Protein AF-A0A9J6CXD0-F1 (afdb_monomer_lite)

Organism: Rhipicephalus microplus (NCBI:txid6941)

Secondary structure (DSSP, 8-state):
-GGGTTTSSS---S-GGGGS-HHHHHHHHHHHHHHHHHHHHHHHHHHHHHHTT-HHHHHHHHHHHHHHHHHHHHGGGT--HHHHHHHHHHHHHHHHHHHHHTT--HHHHHHHHHGGG-------------

Sequence (130 aa):
MVTVLHRRLWLFPCSPLCSIPESFILASALTTGILTVLHTLWSVVAFQALCLQSTLLIAFPLVAHMFASGATLMYSRGHFGVPLAAIVGLLFLTAAVAFVVTGGQAGRAWSRLGLAQGSSSPEGSEHETA

Foldseek 3Di:
DVVVVVVVVVPPPPPPVVPDPPVVVVLVVLLVVLVVLLVVLLVLQCVLCVVVVPPVSNVVSVVLVVVLVVLVVVCVVVPSPRSSVVSVVSSVVSVVVSCVSVVNDVVVVVVVVVVVVPPPPPDDPPDDDD

InterPro domains:
  IPR009294 Gamma-secretase subunit Aph-1 [PF06105] (21-104)

Radius of gyration: 26.28 Å; chains: 1; bounding box: 72×79×39 Å

Structure (mmCIF, N/CA/C/O backbone):
data_AF-A0A9J6CXD0-F1
#
_entry.id   AF-A0A9J6CXD0-F1
#
loop_
_atom_site.group_PDB
_atom_site.id
_atom_site.type_symbol
_atom_site.label_atom_id
_atom_site.label_alt_id
_atom_site.label_comp_id
_atom_site.label_asym_id
_atom_site.label_entity_id
_atom_site.label_seq_id
_atom_site.pdbx_PDB_ins_code
_atom_site.Cartn_x
_atom_site.Cartn_y
_atom_site.Cartn_z
_atom_site.occupancy
_atom_site.B_iso_or_equiv
_atom_site.auth_seq_id
_atom_site.auth_comp_id
_atom_site.auth_asym_id
_atom_site.auth_atom_id
_atom_site.pdbx_PDB_model_num
ATOM 1 N N . MET A 1 1 ? 52.327 -5.576 3.366 1.00 52.28 1 MET A N 1
ATOM 2 C CA . MET A 1 1 ? 51.236 -6.416 2.811 1.00 52.28 1 MET A CA 1
ATOM 3 C C . MET A 1 1 ? 49.854 -5.746 2.788 1.00 52.28 1 MET A C 1
ATOM 5 O O . MET A 1 1 ? 48.998 -6.235 2.069 1.00 52.28 1 MET A O 1
ATOM 9 N N . VAL A 1 2 ? 49.620 -4.618 3.475 1.00 54.75 2 VAL A N 1
ATOM 10 C CA . VAL A 1 2 ? 48.305 -3.930 3.503 1.00 54.75 2 VAL A CA 1
ATOM 11 C C . VAL A 1 2 ? 48.036 -3.059 2.257 1.00 54.75 2 VAL A C 1
ATOM 13 O O . VAL A 1 2 ? 46.893 -2.804 1.895 1.00 54.75 2 VAL A O 1
ATOM 16 N N . THR A 1 3 ? 49.072 -2.668 1.515 1.00 53.72 3 THR A N 1
ATOM 17 C CA . THR A 1 3 ? 48.965 -1.777 0.343 1.00 53.72 3 THR A CA 1
ATOM 18 C C . THR A 1 3 ? 48.471 -2.446 -0.945 1.00 53.72 3 THR A C 1
ATOM 20 O O . THR A 1 3 ? 48.074 -1.751 -1.876 1.00 53.72 3 THR A O 1
ATOM 23 N N . VAL A 1 4 ? 48.430 -3.780 -1.011 1.00 55.56 4 VAL A N 1
ATOM 24 C CA . VAL A 1 4 ? 47.965 -4.511 -2.209 1.00 55.56 4 VAL A CA 1
ATOM 25 C C . VAL A 1 4 ? 46.441 -4.701 -2.210 1.00 55.56 4 VAL A C 1
ATOM 27 O O . VAL A 1 4 ? 45.839 -4.846 -3.274 1.00 55.56 4 VAL A O 1
ATOM 30 N N . LEU A 1 5 ? 45.788 -4.615 -1.046 1.00 55.25 5 LEU A N 1
ATOM 31 C CA . LEU A 1 5 ? 44.342 -4.830 -0.931 1.00 55.25 5 LEU A CA 1
ATOM 32 C C . LEU A 1 5 ? 43.514 -3.605 -1.366 1.00 55.25 5 LEU A C 1
ATOM 34 O O . LEU A 1 5 ? 42.423 -3.761 -1.903 1.00 55.25 5 LEU A O 1
ATOM 38 N N . HIS A 1 6 ? 44.055 -2.388 -1.240 1.00 53.09 6 HIS A N 1
ATOM 39 C CA . HIS A 1 6 ? 43.340 -1.155 -1.605 1.00 53.09 6 HIS A CA 1
ATOM 40 C C . HIS A 1 6 ? 43.233 -0.932 -3.127 1.00 53.09 6 HIS A C 1
ATOM 42 O O . HIS A 1 6 ? 42.341 -0.232 -3.599 1.00 53.09 6 HIS A O 1
ATOM 48 N N . ARG A 1 7 ? 44.106 -1.559 -3.932 1.00 51.06 7 ARG A N 1
ATOM 49 C CA . ARG A 1 7 ? 44.070 -1.444 -5.404 1.00 51.06 7 ARG A CA 1
ATOM 50 C C . ARG A 1 7 ? 43.072 -2.381 -6.085 1.00 51.06 7 ARG A C 1
ATOM 52 O O . ARG A 1 7 ? 42.807 -2.199 -7.268 1.00 51.06 7 ARG A O 1
ATOM 59 N N . ARG A 1 8 ? 42.504 -3.357 -5.366 1.00 54.56 8 ARG A N 1
ATOM 60 C CA . ARG A 1 8 ? 41.498 -4.284 -5.918 1.00 54.56 8 ARG A CA 1
ATOM 61 C C . ARG A 1 8 ? 40.047 -3.850 -5.697 1.00 54.56 8 ARG A C 1
ATOM 63 O O . ARG A 1 8 ? 39.175 -4.430 -6.325 1.00 54.56 8 ARG A O 1
ATOM 70 N N . LEU A 1 9 ? 39.783 -2.818 -4.889 1.00 55.88 9 LEU A N 1
ATOM 71 C CA . LEU A 1 9 ? 38.423 -2.277 -4.725 1.00 55.88 9 LEU A CA 1
ATOM 72 C C . LEU A 1 9 ? 37.995 -1.293 -5.828 1.00 55.88 9 LEU A C 1
ATOM 74 O O . LEU A 1 9 ? 36.807 -1.036 -5.969 1.00 55.88 9 LEU A O 1
ATOM 78 N N . TRP A 1 10 ? 38.928 -0.782 -6.637 1.00 55.81 10 TRP A N 1
ATOM 79 C CA . TRP A 1 10 ? 38.641 0.201 -7.698 1.00 55.81 10 TRP A CA 1
ATOM 80 C C . TRP A 1 10 ? 38.545 -0.400 -9.109 1.00 55.81 10 TRP A C 1
ATOM 82 O O . TRP A 1 10 ? 38.332 0.323 -10.075 1.00 55.81 10 TRP A O 1
ATOM 92 N N . LEU A 1 11 ? 38.683 -1.722 -9.236 1.00 54.44 11 LEU A N 1
ATOM 93 C CA . LEU A 1 11 ? 38.545 -2.456 -10.497 1.00 54.44 11 LEU A CA 1
ATOM 94 C C . LEU A 1 11 ? 37.322 -3.377 -10.446 1.00 54.44 11 LEU A C 1
ATOM 96 O O . LEU A 1 11 ? 37.416 -4.551 -10.790 1.00 54.44 11 LEU A O 1
ATOM 100 N N . PHE A 1 12 ? 36.173 -2.860 -10.004 1.00 55.69 12 PHE A N 1
ATOM 101 C CA . PHE A 1 12 ? 34.906 -3.433 -10.447 1.00 55.69 12 PHE A CA 1
ATOM 102 C C . PHE A 1 12 ? 34.655 -2.877 -11.854 1.00 55.69 12 PHE A C 1
ATOM 104 O O . PHE A 1 12 ? 34.300 -1.702 -11.975 1.00 55.69 12 PHE A O 1
ATOM 111 N N . PRO A 1 13 ? 34.923 -3.649 -12.928 1.00 54.28 13 PRO A N 1
ATOM 112 C CA . PRO A 1 13 ? 34.559 -3.224 -14.271 1.00 54.28 13 PRO A CA 1
ATOM 113 C C . PRO A 1 13 ? 33.057 -2.951 -14.265 1.00 54.28 13 PRO A C 1
ATOM 115 O O . PRO A 1 13 ? 32.318 -3.766 -13.718 1.00 54.28 13 PRO A O 1
ATOM 118 N N . CYS A 1 14 ? 32.658 -1.787 -14.792 1.00 50.09 14 CYS A N 1
ATOM 119 C CA . CYS A 1 14 ? 31.282 -1.344 -15.035 1.00 50.09 14 CYS A CA 1
ATOM 120 C C . CYS A 1 14 ? 30.223 -2.345 -14.559 1.00 50.09 14 CYS A C 1
ATOM 122 O O . CYS A 1 14 ? 29.919 -3.319 -15.249 1.00 50.09 14 CYS A O 1
ATOM 124 N N . SER A 1 15 ? 29.714 -2.106 -13.351 1.00 56.06 15 SER A N 1
ATOM 125 C CA . SER A 1 15 ? 28.697 -2.915 -12.695 1.00 56.06 15 SER A CA 1
ATOM 126 C C . SER A 1 15 ? 27.585 -3.327 -13.675 1.00 56.06 15 SER A C 1
ATOM 128 O O . SER A 1 15 ? 27.166 -2.499 -14.490 1.00 56.06 15 SER A O 1
ATOM 130 N N . PRO A 1 16 ? 27.014 -4.542 -13.554 1.00 56.38 16 PRO A N 1
ATOM 131 C CA . PRO A 1 16 ? 25.869 -5.000 -14.359 1.00 56.38 16 PRO A CA 1
ATOM 132 C C . PRO A 1 16 ? 24.640 -4.065 -14.299 1.00 56.38 16 PRO A C 1
ATOM 134 O O . PRO A 1 16 ? 23.705 -4.220 -15.079 1.00 56.38 16 PRO A O 1
ATOM 137 N N . LEU A 1 17 ? 24.668 -3.053 -13.424 1.00 57.19 17 LEU A N 1
ATOM 138 C CA . LEU A 1 17 ? 23.761 -1.907 -13.397 1.00 57.19 17 LEU A CA 1
ATOM 139 C C . LEU A 1 17 ? 23.652 -1.145 -14.729 1.00 57.19 17 LEU A C 1
ATOM 141 O O . LEU A 1 17 ? 22.590 -0.598 -14.999 1.00 57.19 17 LEU A O 1
ATOM 145 N N . CYS A 1 18 ? 24.696 -1.112 -15.567 1.00 62.62 18 CYS A N 1
ATOM 146 C CA . CYS A 1 18 ? 24.685 -0.319 -16.807 1.00 62.62 18 CYS A CA 1
ATOM 147 C C . CYS A 1 18 ? 23.747 -0.886 -17.898 1.00 62.62 18 CYS A C 1
ATOM 149 O O . CYS A 1 18 ? 23.456 -0.209 -18.877 1.00 62.62 18 CYS A O 1
ATOM 151 N N . SER A 1 19 ? 23.260 -2.123 -17.731 1.00 74.75 19 SER A N 1
ATOM 152 C CA . SER A 1 19 ? 22.328 -2.775 -18.664 1.00 74.75 19 SER A CA 1
ATOM 153 C C . SER A 1 19 ? 20.894 -2.874 -18.123 1.00 74.75 19 SER A C 1
ATOM 155 O O . SER A 1 19 ? 20.046 -3.500 -18.764 1.00 74.75 19 SER A O 1
ATOM 157 N N . ILE A 1 20 ? 20.605 -2.316 -16.943 1.00 79.94 20 ILE A N 1
ATOM 158 C CA . ILE A 1 20 ? 19.255 -2.366 -16.375 1.00 79.94 20 ILE A CA 1
ATOM 159 C C . ILE A 1 20 ? 18.406 -1.293 -17.066 1.00 79.94 20 ILE A C 1
ATOM 161 O O . ILE A 1 20 ? 18.798 -0.126 -17.066 1.00 79.94 20 ILE A O 1
ATOM 165 N N . PRO A 1 21 ? 17.242 -1.642 -17.640 1.00 85.38 21 PRO A N 1
ATOM 166 C CA . PRO A 1 21 ? 16.373 -0.649 -18.254 1.00 85.38 21 PRO A CA 1
ATOM 167 C C . PRO A 1 21 ? 15.883 0.353 -17.200 1.00 85.38 21 PRO A C 1
ATOM 169 O O . PRO A 1 21 ? 15.471 -0.036 -16.107 1.00 85.38 21 PRO A O 1
ATOM 172 N N . GLU A 1 22 ? 15.877 1.645 -17.531 1.00 87.31 22 GLU A N 1
ATOM 173 C CA . GLU A 1 22 ? 15.449 2.725 -16.623 1.00 87.31 22 GLU A CA 1
ATOM 174 C C . GLU A 1 22 ? 14.036 2.492 -16.058 1.00 87.31 22 GLU A C 1
ATOM 176 O O . GLU A 1 22 ? 13.758 2.780 -14.891 1.00 87.31 22 GLU A O 1
ATOM 181 N N . SER A 1 23 ? 13.158 1.873 -16.857 1.00 84.19 23 SER A N 1
ATOM 182 C CA . SER A 1 23 ? 11.804 1.487 -16.452 1.00 84.19 23 SER A CA 1
ATOM 183 C C . SER A 1 23 ? 11.783 0.514 -15.270 1.00 84.19 23 SER A C 1
ATOM 185 O O . SER A 1 23 ? 10.897 0.609 -14.422 1.00 84.19 23 SER A O 1
ATOM 187 N N . PHE A 1 24 ? 12.765 -0.386 -15.163 1.00 85.44 24 PHE A N 1
ATOM 188 C CA . PHE A 1 24 ? 12.872 -1.328 -14.051 1.00 85.44 24 PHE A CA 1
ATOM 189 C C . PHE A 1 24 ? 13.241 -0.617 -12.748 1.00 85.44 24 PHE A C 1
ATOM 191 O O . PHE A 1 24 ? 12.684 -0.941 -11.698 1.00 85.44 24 PHE A O 1
ATOM 198 N N . ILE A 1 25 ? 14.147 0.364 -12.807 1.00 89.62 25 ILE A N 1
ATOM 199 C CA . ILE A 1 25 ? 14.551 1.158 -11.639 1.00 89.62 25 ILE A CA 1
ATOM 200 C C . ILE A 1 25 ? 13.354 1.962 -11.131 1.00 89.62 25 ILE A C 1
ATOM 202 O O . ILE A 1 25 ? 13.023 1.894 -9.946 1.00 89.62 25 ILE A O 1
ATOM 206 N N . LEU A 1 26 ? 12.658 2.656 -12.037 1.00 90.62 26 LEU A N 1
ATOM 207 C CA . LEU A 1 26 ? 11.477 3.446 -11.698 1.00 90.62 26 LEU A CA 1
ATOM 208 C C . LEU A 1 26 ? 10.355 2.573 -11.118 1.00 90.62 26 LEU A C 1
ATOM 210 O O . LEU A 1 26 ? 9.793 2.906 -10.077 1.00 90.62 26 LEU A O 1
ATOM 214 N N . ALA A 1 27 ? 10.055 1.432 -11.745 1.00 89.94 27 ALA A N 1
ATOM 215 C CA . ALA A 1 27 ? 9.032 0.507 -11.263 1.00 89.94 27 ALA A CA 1
ATOM 216 C C . ALA A 1 27 ? 9.386 -0.091 -9.893 1.00 89.94 27 ALA A C 1
ATOM 218 O O . ALA A 1 27 ? 8.512 -0.212 -9.035 1.00 89.94 27 ALA A O 1
ATOM 219 N N . SER A 1 28 ? 10.659 -0.417 -9.653 1.00 90.69 28 SER A N 1
ATOM 220 C CA . SER A 1 28 ? 11.126 -0.943 -8.363 1.00 90.69 28 SER A CA 1
ATOM 221 C C . SER A 1 28 ? 11.023 0.108 -7.256 1.00 90.69 28 SER A C 1
ATOM 223 O O . SER A 1 28 ? 10.540 -0.191 -6.161 1.00 90.69 28 SER A O 1
ATOM 225 N N . ALA A 1 29 ? 11.411 1.353 -7.549 1.00 94.50 29 ALA A N 1
ATOM 226 C CA . ALA A 1 29 ? 11.275 2.475 -6.626 1.00 94.50 29 ALA A CA 1
ATOM 227 C C . ALA A 1 29 ? 9.800 2.752 -6.288 1.00 94.50 29 ALA A C 1
ATOM 229 O O . ALA A 1 29 ? 9.442 2.829 -5.112 1.00 94.50 29 ALA A O 1
ATOM 230 N N . LEU A 1 30 ? 8.929 2.816 -7.303 1.00 94.56 30 LEU A N 1
ATOM 231 C CA . LEU A 1 30 ? 7.486 3.001 -7.126 1.00 94.56 30 LEU A CA 1
ATOM 232 C C . LEU A 1 30 ? 6.861 1.869 -6.311 1.00 94.56 30 LEU A C 1
ATOM 234 O O . LEU A 1 30 ? 6.132 2.129 -5.358 1.00 94.56 30 LEU A O 1
ATOM 238 N N . THR A 1 31 ? 7.177 0.617 -6.643 1.00 94.31 31 THR A N 1
ATOM 239 C CA . THR A 1 31 ? 6.661 -0.554 -5.922 1.00 94.31 31 THR A CA 1
ATOM 240 C C . THR A 1 31 ? 7.070 -0.507 -4.451 1.00 94.31 31 THR A C 1
ATOM 242 O O . THR A 1 31 ? 6.232 -0.701 -3.575 1.00 94.31 31 THR A O 1
ATOM 245 N N . THR A 1 32 ? 8.332 -0.175 -4.161 1.00 95.69 32 THR A N 1
ATOM 246 C CA . THR A 1 32 ? 8.837 -0.051 -2.783 1.00 95.69 32 THR A CA 1
ATOM 247 C C . THR A 1 32 ? 8.128 1.069 -2.018 1.00 95.69 32 THR A C 1
ATOM 249 O O . THR A 1 32 ? 7.721 0.880 -0.869 1.00 95.69 32 THR A O 1
ATOM 252 N N . GLY A 1 33 ? 7.924 2.222 -2.662 1.00 97.25 33 GLY A N 1
ATOM 253 C CA . GLY A 1 33 ? 7.180 3.340 -2.086 1.00 97.25 33 GLY A CA 1
ATOM 254 C C . GLY A 1 33 ? 5.735 2.963 -1.756 1.00 97.25 33 GLY A C 1
ATOM 255 O O . GLY A 1 33 ? 5.279 3.196 -0.637 1.00 97.25 33 GLY A O 1
ATOM 256 N N . ILE A 1 34 ? 5.038 2.301 -2.685 1.00 97.25 34 ILE A N 1
ATOM 257 C CA . ILE A 1 34 ? 3.658 1.850 -2.472 1.00 97.25 34 ILE A CA 1
ATOM 258 C C . ILE A 1 34 ? 3.586 0.842 -1.324 1.00 97.25 34 ILE A C 1
ATO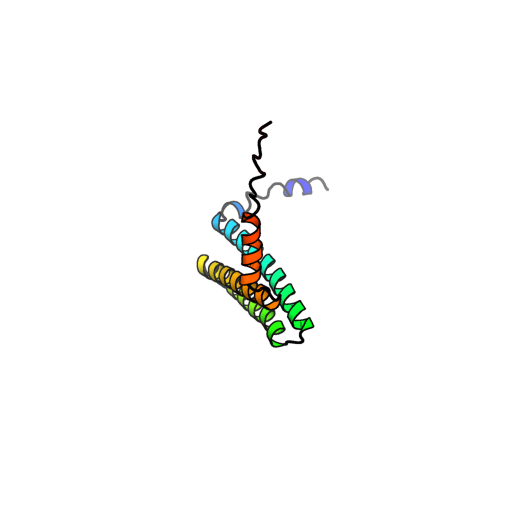M 260 O O . ILE A 1 34 ? 2.750 1.009 -0.442 1.00 97.25 34 ILE A O 1
ATOM 264 N N . LEU A 1 35 ? 4.465 -0.164 -1.287 1.00 96.25 35 LEU A N 1
ATOM 265 C CA . LEU A 1 35 ? 4.484 -1.161 -0.210 1.00 96.25 35 LEU A CA 1
ATOM 266 C C . LEU A 1 35 ? 4.749 -0.529 1.162 1.00 96.25 35 LEU A C 1
ATOM 268 O O . LEU A 1 35 ? 4.136 -0.935 2.146 1.00 96.25 35 LEU A O 1
ATOM 272 N N . THR A 1 36 ? 5.602 0.496 1.226 1.00 97.88 36 THR A N 1
ATOM 273 C CA . THR A 1 36 ? 5.856 1.243 2.467 1.00 97.88 36 THR A CA 1
ATOM 274 C C . THR A 1 36 ? 4.583 1.930 2.967 1.00 97.88 36 THR A C 1
ATOM 276 O O . THR A 1 36 ? 4.228 1.786 4.136 1.00 97.88 36 THR A O 1
ATOM 279 N N . VAL A 1 37 ? 3.849 2.621 2.086 1.00 97.62 37 VAL A N 1
ATOM 280 C CA . VAL A 1 37 ? 2.558 3.247 2.434 1.00 97.62 37 VAL A CA 1
ATOM 281 C C . VAL A 1 37 ? 1.506 2.192 2.790 1.00 97.62 37 VAL A C 1
ATOM 283 O O . VAL A 1 37 ? 0.702 2.375 3.699 1.00 97.62 37 VAL A O 1
ATOM 286 N N . LEU A 1 38 ? 1.515 1.050 2.109 1.00 97.19 38 LEU A N 1
ATOM 287 C CA . LEU A 1 38 ? 0.592 -0.041 2.393 1.00 97.19 38 LEU A CA 1
ATOM 288 C C . LEU A 1 38 ? 0.808 -0.605 3.805 1.00 97.19 38 LEU A C 1
ATOM 290 O O . LEU A 1 38 ? -0.155 -0.795 4.544 1.00 97.19 38 LEU A O 1
ATOM 294 N N . HIS A 1 39 ? 2.067 -0.775 4.217 1.00 96.88 39 HIS A N 1
ATOM 295 C CA . HIS A 1 39 ? 2.433 -1.207 5.567 1.00 96.88 39 HIS A CA 1
ATOM 296 C C . HIS A 1 39 ? 1.999 -0.230 6.661 1.00 96.88 39 HIS A C 1
ATOM 298 O O . HIS A 1 39 ? 1.563 -0.664 7.736 1.00 96.88 39 HIS A O 1
ATOM 304 N N . THR A 1 40 ? 2.093 1.080 6.413 1.00 97.94 40 THR A N 1
ATOM 305 C CA . THR A 1 40 ? 1.620 2.071 7.387 1.00 97.94 40 THR A CA 1
ATOM 306 C C . THR A 1 40 ? 0.100 2.005 7.526 1.00 97.94 40 THR A C 1
ATOM 308 O O . THR A 1 40 ? -0.403 1.962 8.649 1.00 97.94 40 THR A O 1
ATOM 311 N N . LEU A 1 41 ? -0.640 1.878 6.419 1.00 97.38 41 LEU A N 1
ATOM 312 C CA . LEU A 1 41 ? -2.097 1.711 6.446 1.00 97.38 41 LEU A CA 1
ATOM 313 C C . LEU A 1 41 ? -2.528 0.398 7.115 1.00 97.38 41 LEU A C 1
ATOM 315 O O . LEU A 1 41 ? -3.462 0.395 7.916 1.00 97.38 41 LEU A O 1
ATOM 319 N N . TRP A 1 42 ? -1.835 -0.709 6.846 1.00 97.44 42 TRP A N 1
ATOM 320 C CA . TRP A 1 42 ? -2.086 -1.989 7.510 1.00 97.44 42 TRP A CA 1
ATOM 321 C C . TRP A 1 42 ? -1.904 -1.908 9.019 1.00 97.44 42 TRP A C 1
ATOM 323 O O . TRP A 1 42 ? -2.728 -2.451 9.748 1.00 97.44 42 TRP A O 1
ATOM 333 N N . SER A 1 43 ? -0.881 -1.191 9.490 1.00 96.62 43 SER A N 1
ATOM 334 C CA . SER A 1 43 ? -0.680 -0.952 10.922 1.00 96.62 43 SER A CA 1
ATOM 335 C C . SER A 1 43 ? -1.863 -0.194 11.529 1.00 96.62 43 SER A C 1
ATOM 337 O O . SER A 1 43 ? -2.376 -0.602 12.567 1.00 96.62 43 SER A O 1
ATOM 339 N N . VAL A 1 44 ? -2.359 0.855 10.862 1.00 96.38 44 VAL A N 1
ATOM 340 C CA . VAL A 1 44 ? -3.537 1.619 11.319 1.00 96.38 44 VAL A CA 1
ATOM 341 C C . VAL A 1 44 ? -4.779 0.729 11.411 1.00 96.38 44 VAL A C 1
ATOM 343 O O . VAL A 1 44 ? -5.468 0.736 12.431 1.00 96.38 44 VAL A O 1
ATOM 346 N N . VAL A 1 45 ? -5.048 -0.071 10.375 1.00 95.81 45 VAL A N 1
ATOM 347 C CA . VAL A 1 45 ? -6.192 -0.997 10.358 1.00 95.81 45 VAL A CA 1
ATOM 348 C C . VAL A 1 45 ? -6.049 -2.060 11.447 1.00 95.81 45 VAL A C 1
ATOM 350 O O . VAL A 1 45 ? -7.010 -2.319 12.166 1.00 95.81 45 VAL A O 1
ATOM 353 N N . ALA A 1 46 ? -4.857 -2.637 11.616 1.00 95.00 46 ALA A N 1
ATOM 354 C CA . ALA A 1 46 ? -4.587 -3.655 12.625 1.00 95.00 46 ALA A CA 1
ATOM 355 C C . ALA A 1 46 ? -4.735 -3.111 14.054 1.00 95.00 46 ALA A C 1
ATOM 357 O O . ALA A 1 46 ? -5.372 -3.757 14.884 1.00 95.00 46 ALA A O 1
ATOM 358 N N . PHE A 1 47 ? -4.215 -1.914 14.346 1.00 96.19 47 PHE A N 1
ATOM 359 C CA . PHE A 1 47 ? -4.385 -1.288 15.660 1.00 96.19 47 PHE A CA 1
ATOM 360 C C . PHE A 1 47 ? -5.855 -1.018 15.971 1.00 96.19 47 PHE A C 1
ATOM 362 O O . PHE A 1 47 ? -6.319 -1.362 17.057 1.00 96.19 47 PHE A O 1
ATOM 369 N N . GLN A 1 48 ? -6.619 -0.485 15.014 1.00 95.69 48 GLN A N 1
ATOM 370 C CA . GLN A 1 48 ? -8.051 -0.277 15.218 1.00 95.69 48 GLN A CA 1
ATOM 371 C C . GLN A 1 48 ? -8.802 -1.606 15.398 1.00 95.69 48 GLN A C 1
ATOM 373 O O . GLN A 1 48 ? -9.709 -1.699 16.225 1.00 95.69 48 GLN A O 1
ATOM 378 N N . ALA A 1 49 ? -8.407 -2.651 14.667 1.00 93.56 49 ALA A N 1
ATOM 379 C CA . ALA A 1 49 ? -8.970 -3.990 14.803 1.00 93.56 49 ALA A CA 1
ATOM 380 C C . ALA A 1 49 ? -8.736 -4.582 16.200 1.00 93.56 49 ALA A C 1
ATOM 382 O O . ALA A 1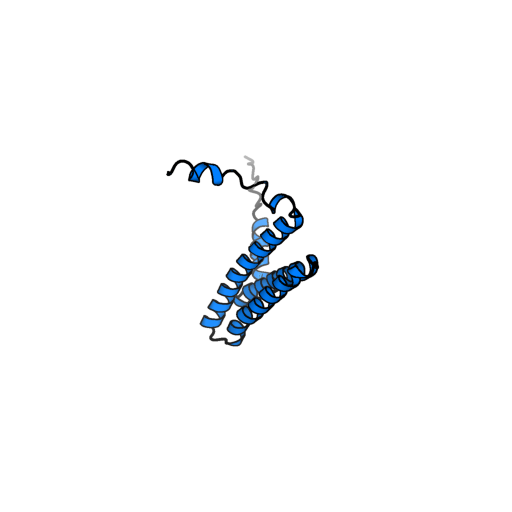 49 ? -9.652 -5.173 16.772 1.00 93.56 49 ALA A O 1
ATOM 383 N N . LEU A 1 50 ? -7.533 -4.387 16.756 1.00 94.94 50 LEU A N 1
ATOM 384 C CA . LEU A 1 50 ? -7.179 -4.799 18.114 1.00 94.94 50 LEU A CA 1
ATOM 385 C C . LEU A 1 50 ? -8.008 -4.049 19.161 1.00 94.94 50 LEU A C 1
ATOM 387 O O . LEU A 1 50 ? -8.540 -4.682 20.070 1.00 94.94 50 LEU A O 1
ATOM 391 N N . CYS A 1 51 ? -8.185 -2.733 19.002 1.00 95.31 51 CYS A N 1
ATOM 392 C CA . CYS A 1 51 ? -9.023 -1.928 19.894 1.00 95.31 51 CYS A CA 1
ATOM 393 C C . CYS A 1 51 ? -10.489 -2.389 19.903 1.00 95.31 51 CYS A C 1
ATOM 395 O O . CYS A 1 51 ? -11.129 -2.386 20.949 1.00 95.31 51 CYS A O 1
ATOM 397 N N . LEU A 1 52 ? -11.018 -2.796 18.745 1.00 94.69 52 LEU A N 1
ATOM 398 C CA . LEU A 1 52 ? -12.395 -3.278 18.596 1.00 94.69 52 LEU A CA 1
ATOM 399 C C . LEU A 1 52 ? -12.550 -4.791 18.842 1.00 94.69 52 LEU A C 1
ATOM 401 O O . LEU A 1 52 ? -13.658 -5.306 18.711 1.00 94.69 52 LEU A O 1
ATOM 405 N N . GLN A 1 53 ? -11.459 -5.510 19.140 1.00 95.56 53 GLN A N 1
ATOM 406 C CA . GLN A 1 53 ? -11.402 -6.979 19.218 1.00 95.56 53 GLN A CA 1
ATOM 407 C C . GLN A 1 53 ? -12.021 -7.712 18.007 1.00 95.56 53 GLN A C 1
ATOM 409 O O . GLN A 1 53 ? -12.515 -8.834 18.123 1.00 95.56 53 GLN A O 1
ATOM 414 N N . SER A 1 54 ? -11.978 -7.110 16.815 1.00 93.56 54 SER A N 1
ATOM 415 C CA . SER A 1 54 ? 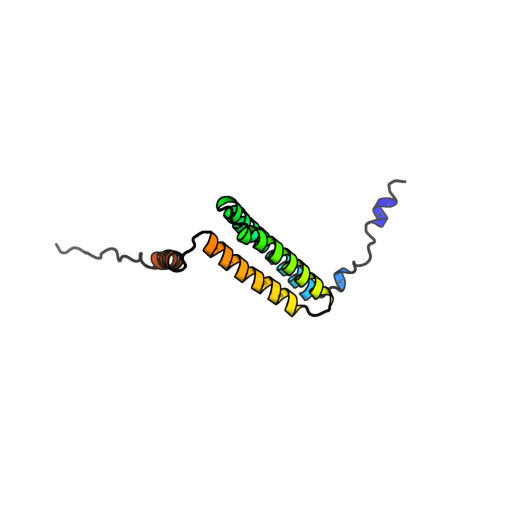-12.532 -7.720 15.602 1.00 93.56 54 SER A CA 1
ATOM 416 C C . SER A 1 54 ? -11.483 -8.569 14.890 1.00 93.56 54 SER A C 1
ATOM 418 O O . SER A 1 54 ? -10.603 -8.058 14.195 1.00 93.56 54 SER A O 1
ATOM 420 N N . THR A 1 55 ? -11.595 -9.890 15.024 1.00 93.00 55 THR A N 1
ATOM 421 C CA . THR A 1 55 ? -10.678 -10.859 14.400 1.00 93.00 55 THR A CA 1
ATOM 422 C C . THR A 1 55 ? -10.681 -10.789 12.872 1.00 93.00 55 THR A C 1
ATOM 424 O O . THR A 1 55 ? -9.631 -10.963 12.253 1.00 93.00 55 THR A O 1
ATOM 427 N N . LEU A 1 56 ? -11.820 -10.462 12.250 1.00 90.06 56 LEU A N 1
ATOM 428 C CA . LEU A 1 56 ? -11.920 -10.299 10.794 1.00 90.06 56 LEU A CA 1
ATOM 429 C C . LEU A 1 56 ? -11.057 -9.141 10.279 1.00 90.06 56 LEU A C 1
ATOM 431 O O . LEU A 1 56 ? -10.394 -9.283 9.252 1.00 90.06 56 LEU A O 1
ATOM 435 N N . LEU A 1 57 ? -11.011 -8.016 11.003 1.00 90.50 57 LEU A N 1
ATOM 436 C CA . LEU A 1 57 ? -10.167 -6.885 10.613 1.00 90.50 57 LEU A CA 1
ATOM 437 C C . LEU A 1 57 ? -8.674 -7.161 10.857 1.00 90.50 57 LEU A C 1
ATOM 439 O O . LEU A 1 57 ? -7.846 -6.582 10.164 1.00 90.50 57 LEU A O 1
ATOM 443 N N . ILE A 1 58 ? -8.320 -8.056 11.786 1.00 92.50 58 ILE A N 1
ATOM 444 C CA . ILE A 1 58 ? -6.927 -8.494 11.998 1.00 92.50 58 ILE A CA 1
ATOM 445 C C . ILE A 1 58 ? -6.465 -9.420 10.863 1.00 92.50 58 ILE A C 1
ATOM 447 O O . ILE A 1 58 ? -5.318 -9.342 10.424 1.00 92.50 58 ILE A O 1
ATOM 451 N N . ALA A 1 59 ? -7.349 -10.284 10.358 1.00 95.12 59 ALA A N 1
ATOM 452 C CA . ALA A 1 59 ? -7.027 -11.183 9.253 1.00 95.12 59 ALA A CA 1
ATOM 453 C C . ALA A 1 59 ? -6.807 -10.433 7.924 1.00 95.12 59 ALA A C 1
ATOM 455 O O . ALA A 1 59 ? -6.004 -10.867 7.097 1.00 95.12 59 ALA A O 1
ATOM 456 N N . PHE A 1 60 ? -7.480 -9.295 7.720 1.00 95.50 60 PHE A N 1
ATOM 457 C CA . PHE A 1 60 ? -7.414 -8.533 6.469 1.00 95.50 60 PHE A CA 1
ATOM 458 C C . PHE A 1 60 ? -5.987 -8.085 6.077 1.00 95.50 60 PHE A C 1
ATOM 460 O O . PHE A 1 60 ? -5.564 -8.435 4.974 1.00 95.50 60 PHE A O 1
ATOM 467 N N . PRO A 1 61 ? -5.203 -7.390 6.931 1.00 96.12 61 PRO A N 1
ATOM 468 C CA . PRO A 1 61 ? -3.820 -7.023 6.622 1.00 96.12 61 PRO A CA 1
ATOM 469 C C . PRO A 1 61 ? -2.933 -8.223 6.287 1.00 96.12 61 PRO A C 1
ATOM 471 O O . PRO A 1 61 ? -2.095 -8.131 5.396 1.00 96.12 61 PRO A O 1
ATOM 474 N N . LEU A 1 62 ? -3.137 -9.360 6.962 1.00 96.00 62 LEU A N 1
ATOM 475 C CA . LEU A 1 62 ? -2.367 -10.580 6.719 1.00 96.00 62 LEU A CA 1
ATOM 476 C C . LEU A 1 62 ? -2.632 -11.126 5.308 1.00 96.00 62 LEU A C 1
ATOM 478 O O . LEU A 1 62 ? -1.697 -11.417 4.564 1.00 96.00 62 LEU A O 1
ATOM 482 N N . VAL A 1 63 ? -3.906 -11.222 4.919 1.00 96.75 63 VAL A N 1
ATOM 483 C CA . VAL A 1 63 ? -4.307 -11.679 3.579 1.00 96.75 63 VAL A CA 1
ATOM 484 C C . VAL A 1 63 ? -3.833 -10.695 2.508 1.00 96.75 63 VAL A C 1
ATOM 486 O O . VAL A 1 63 ? -3.265 -11.114 1.499 1.00 96.75 63 VAL A O 1
ATOM 489 N N . ALA A 1 64 ? -4.004 -9.391 2.739 1.00 96.44 64 ALA A N 1
ATOM 490 C CA . ALA A 1 64 ? -3.534 -8.343 1.838 1.00 96.44 64 ALA A CA 1
ATOM 491 C C . ALA A 1 64 ? -2.008 -8.387 1.650 1.00 96.44 64 ALA A C 1
ATOM 493 O O . ALA A 1 64 ? -1.522 -8.226 0.532 1.00 96.44 64 ALA A O 1
ATOM 494 N N . HIS A 1 65 ? -1.254 -8.674 2.712 1.00 96.44 65 HIS A N 1
ATOM 495 C CA . HIS A 1 65 ? 0.193 -8.837 2.645 1.00 96.44 65 HIS A CA 1
ATOM 496 C C . HIS A 1 65 ? 0.592 -10.052 1.804 1.00 96.44 65 HIS A C 1
ATOM 498 O O . HIS A 1 65 ? 1.454 -9.937 0.934 1.00 96.44 65 HIS A O 1
ATOM 504 N N . MET A 1 66 ? -0.051 -11.207 2.011 1.00 97.06 66 MET A N 1
ATOM 505 C CA . MET A 1 66 ? 0.207 -12.405 1.200 1.00 97.06 66 MET A CA 1
ATOM 506 C C . MET A 1 66 ? -0.115 -12.159 -0.277 1.00 97.06 66 MET A C 1
ATOM 508 O O . MET A 1 66 ? 0.647 -12.568 -1.153 1.00 97.06 66 MET A O 1
ATOM 512 N N . PHE A 1 67 ? -1.196 -11.427 -0.562 1.00 96.31 67 PHE A N 1
ATOM 513 C CA . PHE A 1 67 ? -1.538 -11.017 -1.920 1.00 96.31 67 PHE A CA 1
ATOM 514 C C . PHE A 1 67 ? -0.479 -10.086 -2.525 1.00 96.31 67 PHE A C 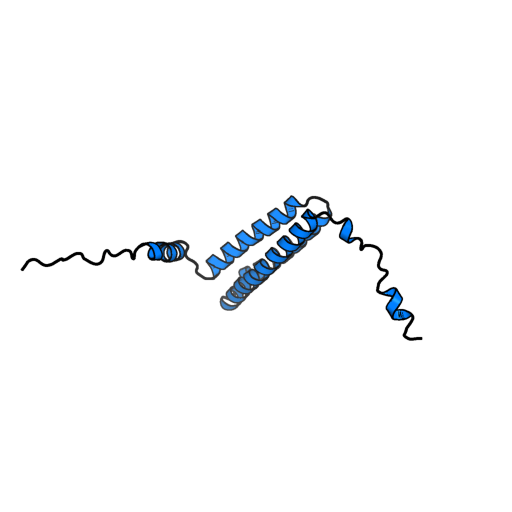1
ATOM 516 O O . PHE A 1 67 ? -0.040 -10.320 -3.648 1.00 96.31 67 PHE A O 1
ATOM 523 N N . ALA A 1 68 ? -0.023 -9.067 -1.788 1.00 95.31 68 ALA A N 1
ATOM 524 C CA . ALA A 1 68 ? 1.017 -8.152 -2.253 1.00 95.31 68 ALA A CA 1
ATOM 525 C C . ALA A 1 68 ? 2.336 -8.889 -2.555 1.00 95.31 68 ALA A C 1
ATOM 527 O O . ALA A 1 68 ? 2.934 -8.660 -3.604 1.00 95.31 68 ALA A O 1
ATOM 528 N N . SER A 1 69 ? 2.754 -9.823 -1.691 1.00 95.25 69 SER A N 1
ATOM 529 C CA . SER A 1 69 ? 3.924 -10.683 -1.931 1.00 95.25 69 SER A CA 1
ATOM 530 C C . SER A 1 69 ? 3.735 -11.620 -3.133 1.00 95.25 69 SER A C 1
ATOM 532 O O . SER A 1 69 ? 4.668 -11.858 -3.897 1.00 95.25 69 SER A O 1
ATOM 534 N N . GLY A 1 70 ? 2.523 -12.137 -3.345 1.00 93.88 70 GLY A N 1
ATOM 535 C CA . GLY A 1 70 ? 2.192 -12.918 -4.538 1.00 93.88 70 GLY A CA 1
ATOM 536 C C . GLY A 1 70 ? 2.251 -12.083 -5.821 1.00 93.88 70 GLY A C 1
ATOM 537 O O . GLY A 1 70 ? 2.793 -12.529 -6.833 1.00 93.88 70 GLY A O 1
ATOM 538 N N . ALA A 1 71 ? 1.751 -10.847 -5.774 1.00 93.12 71 ALA A N 1
ATOM 539 C CA . ALA A 1 71 ? 1.791 -9.920 -6.898 1.00 93.12 71 ALA A CA 1
ATOM 540 C C . ALA A 1 71 ? 3.236 -9.566 -7.281 1.00 93.12 71 ALA A C 1
ATOM 542 O O . ALA A 1 71 ? 3.577 -9.599 -8.463 1.00 93.12 71 ALA A O 1
ATOM 543 N N . THR A 1 72 ? 4.123 -9.313 -6.312 1.00 91.50 72 THR A N 1
ATOM 544 C CA . THR A 1 72 ? 5.537 -9.032 -6.614 1.00 91.50 72 THR A CA 1
ATOM 545 C C . THR A 1 72 ? 6.262 -10.231 -7.229 1.00 91.50 72 THR A C 1
ATOM 547 O O . THR A 1 72 ? 7.110 -10.033 -8.095 1.00 91.50 72 THR A O 1
ATOM 550 N N . LEU A 1 73 ? 5.898 -11.477 -6.899 1.00 91.56 73 LEU A N 1
ATOM 551 C CA . LEU A 1 73 ? 6.459 -12.665 -7.564 1.00 91.56 73 LEU A CA 1
ATOM 552 C C . LEU A 1 73 ? 6.097 -12.745 -9.056 1.00 91.56 73 LEU A C 1
ATOM 554 O O . LEU A 1 73 ? 6.908 -13.206 -9.865 1.00 91.56 73 LEU A O 1
ATOM 558 N N . MET A 1 74 ? 4.912 -12.271 -9.458 1.00 89.12 74 MET A N 1
ATOM 559 C CA . MET A 1 74 ? 4.521 -12.251 -10.877 1.00 89.12 74 MET A CA 1
ATOM 560 C C . MET A 1 74 ? 5.375 -11.294 -11.718 1.00 89.12 74 MET A C 1
ATOM 562 O O . MET A 1 74 ? 5.501 -11.501 -12.926 1.00 89.12 74 MET A O 1
ATOM 566 N N . TYR A 1 75 ? 6.027 -10.313 -11.086 1.00 82.88 75 TYR A N 1
ATOM 567 C CA . TYR A 1 75 ? 6.951 -9.384 -11.740 1.00 82.88 75 TYR A CA 1
ATOM 568 C C . TYR A 1 75 ? 8.107 -10.107 -12.452 1.00 82.88 75 TYR A C 1
ATOM 570 O O . TYR A 1 75 ? 8.552 -9.681 -13.515 1.00 82.88 75 TYR A O 1
ATOM 578 N N . SER A 1 76 ? 8.535 -11.269 -11.942 1.00 78.81 76 SER A N 1
ATOM 579 C CA . SER A 1 76 ? 9.620 -12.063 -12.536 1.00 78.81 76 SER A CA 1
ATOM 580 C C . SER A 1 76 ? 9.274 -12.684 -13.899 1.00 78.81 76 SER A C 1
ATOM 582 O O . SER A 1 76 ? 10.176 -13.169 -14.579 1.00 78.81 76 SER A O 1
ATOM 584 N N . ARG A 1 77 ? 7.998 -12.707 -14.315 1.00 83.00 77 ARG A N 1
ATOM 585 C CA . ARG A 1 77 ? 7.555 -13.341 -15.573 1.00 83.00 77 ARG A CA 1
ATOM 586 C C . ARG A 1 77 ? 7.514 -12.394 -16.780 1.00 83.00 77 ARG A C 1
ATOM 588 O O . ARG A 1 77 ? 6.952 -12.749 -17.807 1.00 83.00 77 ARG A O 1
ATOM 595 N N . GLY A 1 78 ? 8.072 -11.187 -16.667 1.00 77.38 78 GLY A N 1
ATOM 596 C CA . GLY A 1 78 ? 8.119 -10.209 -17.765 1.00 77.38 78 GLY A CA 1
ATOM 597 C C . GLY A 1 78 ? 6.815 -9.431 -17.992 1.00 77.38 78 GLY A C 1
ATOM 598 O O . GLY A 1 78 ? 6.773 -8.525 -18.820 1.00 77.38 78 GLY A O 1
ATOM 599 N N . HIS A 1 79 ? 5.759 -9.716 -17.225 1.00 80.50 79 HIS A N 1
ATOM 600 C CA . HIS A 1 79 ? 4.532 -8.921 -17.210 1.00 80.50 79 HIS A CA 1
ATOM 601 C C . HIS A 1 79 ? 4.647 -7.806 -16.168 1.00 80.50 79 HIS A C 1
ATOM 603 O O . HIS A 1 79 ? 4.139 -7.936 -15.062 1.00 80.50 79 HIS A O 1
ATOM 609 N N . PHE A 1 80 ? 5.317 -6.705 -16.509 1.00 79.25 80 PHE A N 1
ATOM 610 C CA . PHE A 1 80 ? 5.574 -5.592 -15.581 1.00 79.25 80 PHE A CA 1
ATOM 611 C C . PHE A 1 80 ? 4.307 -4.816 -15.168 1.00 79.25 80 PHE A C 1
ATOM 613 O O . PHE A 1 80 ? 4.207 -4.349 -14.036 1.00 79.25 80 PHE A O 1
ATOM 620 N N . GLY A 1 81 ? 3.321 -4.694 -16.065 1.00 86.06 81 GLY A N 1
ATOM 621 C CA . GLY A 1 81 ? 2.133 -3.858 -15.834 1.00 86.06 81 GLY A CA 1
ATOM 622 C C . GLY A 1 81 ? 1.087 -4.467 -14.893 1.00 86.06 81 GLY A C 1
ATOM 623 O O . GLY A 1 81 ? 0.525 -3.762 -14.060 1.00 86.06 81 GLY A O 1
ATOM 624 N N . VAL A 1 82 ? 0.847 -5.779 -14.990 1.00 90.50 82 VAL A N 1
ATOM 625 C CA . VAL A 1 82 ? -0.174 -6.492 -14.197 1.00 90.50 82 VAL A CA 1
ATOM 626 C C . VAL A 1 82 ? 0.068 -6.414 -12.678 1.00 90.50 82 VAL A C 1
ATOM 628 O O . VAL A 1 82 ? -0.849 -6.010 -11.962 1.00 90.50 82 VAL A O 1
ATOM 631 N N . PRO A 1 83 ? 1.261 -6.750 -12.146 1.00 92.69 83 PRO A N 1
ATOM 632 C CA . PRO A 1 83 ? 1.505 -6.718 -10.708 1.00 92.69 83 PRO A CA 1
ATOM 633 C C . PRO A 1 83 ? 1.516 -5.291 -10.159 1.00 92.69 83 PRO A C 1
ATOM 635 O O . PRO A 1 83 ? 1.024 -5.063 -9.056 1.00 92.69 83 PRO A O 1
ATOM 638 N N . LEU A 1 84 ? 2.004 -4.318 -10.937 1.00 92.25 84 LEU A N 1
ATOM 639 C CA . LEU A 1 84 ? 1.978 -2.914 -10.541 1.00 92.25 84 LEU A CA 1
ATOM 640 C C . LEU A 1 84 ? 0.533 -2.413 -10.410 1.00 92.25 84 LEU A C 1
ATOM 642 O O . LEU A 1 84 ? 0.178 -1.829 -9.389 1.00 92.25 84 LEU A O 1
ATOM 646 N N . ALA A 1 85 ? -0.322 -2.708 -11.396 1.00 94.25 85 ALA A N 1
ATOM 647 C CA . ALA A 1 85 ? -1.743 -2.374 -11.341 1.00 94.25 85 ALA A CA 1
ATOM 648 C C . ALA A 1 85 ? -2.447 -3.042 -10.147 1.00 94.25 85 ALA A C 1
ATOM 650 O O . ALA A 1 85 ? -3.239 -2.395 -9.462 1.00 94.25 85 ALA A O 1
ATOM 651 N N . ALA A 1 86 ? -2.120 -4.304 -9.849 1.00 94.94 86 ALA A N 1
ATOM 652 C CA . ALA A 1 86 ? -2.671 -5.020 -8.700 1.00 94.94 86 ALA A CA 1
ATOM 653 C C . ALA A 1 86 ? -2.272 -4.378 -7.357 1.00 94.94 86 ALA A C 1
ATOM 655 O O . ALA A 1 86 ? -3.126 -4.182 -6.493 1.00 94.94 86 ALA A O 1
ATOM 656 N N . ILE A 1 87 ? -0.998 -4.006 -7.186 1.00 95.88 87 ILE A N 1
ATOM 657 C CA . ILE A 1 87 ? -0.493 -3.371 -5.958 1.00 95.88 87 ILE A CA 1
ATOM 658 C C . ILE A 1 87 ? -1.068 -1.953 -5.792 1.00 95.88 87 ILE A C 1
ATOM 660 O O . ILE A 1 87 ? -1.446 -1.571 -4.685 1.00 95.88 87 ILE A O 1
ATOM 664 N N . VAL A 1 88 ? -1.209 -1.190 -6.881 1.00 96.38 88 VAL A N 1
ATOM 665 C CA . VAL A 1 88 ? -1.881 0.122 -6.865 1.00 96.38 88 VAL A CA 1
ATOM 666 C C . VAL A 1 88 ? -3.361 -0.022 -6.498 1.00 96.38 88 VAL A C 1
ATOM 668 O O . VAL A 1 88 ? -3.858 0.719 -5.653 1.00 96.38 88 VAL A O 1
ATOM 671 N N . GLY A 1 89 ? -4.069 -1.000 -7.069 1.00 97.19 89 GLY A N 1
ATOM 672 C CA . GLY A 1 89 ? -5.457 -1.291 -6.699 1.00 97.19 89 GLY A CA 1
ATOM 673 C C . GLY A 1 89 ? -5.598 -1.649 -5.217 1.00 97.19 89 GLY A C 1
ATOM 674 O O . GLY A 1 89 ? -6.486 -1.137 -4.533 1.00 97.19 89 GLY A O 1
ATOM 675 N N . LEU A 1 90 ? -4.672 -2.457 -4.692 1.00 96.88 90 LEU A N 1
ATOM 676 C CA . LEU A 1 90 ? -4.628 -2.807 -3.274 1.00 96.88 90 LEU A CA 1
ATOM 677 C C . LEU A 1 90 ? -4.353 -1.591 -2.377 1.00 96.88 90 LEU A C 1
ATOM 679 O O . LEU A 1 90 ? -4.931 -1.505 -1.293 1.00 96.88 90 LEU A O 1
ATOM 683 N N . LEU A 1 91 ? -3.526 -0.640 -2.823 1.00 97.69 91 LEU A N 1
ATOM 684 C CA . LEU A 1 91 ? -3.299 0.629 -2.127 1.00 97.69 91 LEU A CA 1
ATOM 685 C C . LEU A 1 91 ? -4.589 1.429 -1.975 1.00 97.69 91 LEU A C 1
ATOM 687 O O . LEU A 1 91 ? -4.940 1.790 -0.853 1.00 97.69 91 LEU A O 1
ATOM 691 N N . PHE A 1 92 ? -5.317 1.663 -3.067 1.00 97.69 92 PHE A N 1
ATOM 692 C CA . PHE A 1 92 ? -6.581 2.399 -3.009 1.00 97.69 92 PHE A CA 1
ATOM 693 C C . PHE A 1 92 ? -7.624 1.684 -2.148 1.00 97.69 92 PHE A C 1
ATOM 695 O O . PHE A 1 92 ? -8.285 2.325 -1.330 1.00 97.69 92 PHE A O 1
ATOM 702 N N . LEU A 1 93 ? -7.731 0.358 -2.273 1.00 97.00 93 LEU A N 1
ATOM 703 C CA . LEU A 1 93 ? -8.630 -0.445 -1.449 1.00 97.00 93 LEU A CA 1
ATOM 704 C C . LEU A 1 93 ? -8.281 -0.330 0.042 1.00 97.00 93 LEU A C 1
ATOM 706 O O . LEU A 1 93 ? -9.153 -0.057 0.863 1.00 97.00 93 LEU A O 1
ATOM 710 N N . THR A 1 94 ? -7.006 -0.498 0.397 1.00 96.81 94 THR A N 1
ATOM 711 C CA . THR A 1 94 ? -6.542 -0.427 1.791 1.00 96.81 94 THR A CA 1
ATOM 712 C C . THR A 1 94 ? -6.714 0.981 2.357 1.00 96.81 94 THR A C 1
ATOM 714 O O . THR A 1 94 ? -7.135 1.128 3.501 1.00 96.81 94 THR A O 1
ATOM 717 N N . ALA A 1 95 ? -6.457 2.021 1.560 1.00 96.75 95 ALA A N 1
ATOM 718 C CA . ALA A 1 95 ? -6.685 3.408 1.953 1.00 96.75 95 ALA A CA 1
ATOM 719 C C . ALA A 1 95 ? -8.172 3.689 2.218 1.00 96.75 95 ALA A C 1
ATOM 721 O O . ALA A 1 95 ? -8.504 4.309 3.226 1.00 96.75 95 ALA A O 1
ATOM 722 N N . ALA A 1 96 ? -9.071 3.186 1.366 1.00 95.50 96 ALA A N 1
ATOM 723 C CA . ALA A 1 96 ? -10.513 3.308 1.569 1.00 95.50 96 ALA A CA 1
ATOM 724 C C . ALA A 1 96 ? -10.968 2.588 2.848 1.00 95.50 96 ALA A C 1
ATOM 726 O O . ALA A 1 96 ? -11.698 3.165 3.654 1.00 95.50 96 ALA A O 1
ATOM 727 N N . VAL A 1 97 ? -10.485 1.362 3.079 1.00 94.50 97 VAL A N 1
ATOM 728 C CA . VAL A 1 97 ? -10.756 0.616 4.317 1.00 94.50 97 VAL A CA 1
ATOM 729 C C . VAL A 1 97 ? -10.239 1.386 5.533 1.00 94.50 97 VAL A C 1
ATOM 731 O O . VAL A 1 97 ? -10.997 1.598 6.474 1.00 94.50 97 VAL A O 1
ATOM 734 N N . ALA A 1 98 ? -8.995 1.869 5.508 1.00 95.31 98 ALA A N 1
ATOM 735 C CA . ALA A 1 98 ? -8.415 2.650 6.599 1.00 95.31 98 ALA A CA 1
ATOM 736 C C . ALA A 1 98 ? -9.209 3.940 6.877 1.00 95.31 98 ALA A C 1
ATOM 738 O O . ALA A 1 98 ? -9.447 4.286 8.036 1.00 95.31 98 ALA A O 1
ATOM 739 N N . PHE A 1 99 ? -9.680 4.628 5.834 1.00 94.62 99 PHE A N 1
ATOM 740 C CA . PHE A 1 99 ? -10.521 5.816 5.972 1.00 94.62 99 PHE A CA 1
ATOM 741 C C . PHE A 1 99 ? -11.860 5.500 6.652 1.00 94.62 99 PHE A C 1
ATOM 743 O O . PHE A 1 99 ? -12.261 6.200 7.580 1.00 94.62 99 PHE A O 1
ATOM 750 N N . VAL A 1 100 ? -12.536 4.421 6.248 1.00 92.69 100 VAL A N 1
ATOM 751 C CA . VAL A 1 100 ? -13.802 3.995 6.870 1.00 92.69 100 VAL A CA 1
ATOM 752 C C . VAL A 1 100 ? -13.581 3.569 8.324 1.00 92.69 100 VAL A C 1
ATOM 754 O O . VAL A 1 100 ? -14.315 3.991 9.216 1.00 92.69 100 VAL A O 1
ATOM 757 N N . VAL A 1 101 ? -12.535 2.781 8.577 1.00 92.25 101 VAL A N 1
ATOM 758 C CA . VAL A 1 101 ? -12.181 2.238 9.898 1.00 92.25 101 VAL A CA 1
ATOM 759 C C . VAL A 1 101 ? -11.819 3.342 10.901 1.00 92.25 101 VAL A C 1
ATOM 761 O O . VAL A 1 101 ? -12.120 3.217 12.085 1.00 92.25 101 VAL A O 1
ATOM 764 N N . THR A 1 102 ? -11.254 4.458 10.436 1.00 91.38 102 THR A N 1
ATOM 765 C CA . THR A 1 102 ? -10.955 5.643 11.265 1.00 91.38 102 THR A CA 1
ATOM 766 C C . THR A 1 102 ? -12.154 6.587 11.449 1.00 91.38 102 THR A C 1
ATOM 768 O O . THR A 1 102 ? -12.019 7.656 12.043 1.00 91.38 102 THR A O 1
ATOM 771 N N . GLY A 1 103 ? -13.348 6.213 10.972 1.00 89.12 103 GLY A N 1
ATOM 772 C CA . GLY A 1 103 ? -14.561 7.030 11.094 1.00 89.12 103 GLY A CA 1
ATOM 773 C C . GLY A 1 103 ? -14.631 8.194 10.098 1.00 89.12 103 GLY A C 1
ATOM 774 O O . GLY A 1 103 ? -15.400 9.149 10.294 1.00 89.12 103 GLY A O 1
ATOM 775 N N . GLY A 1 104 ? -13.838 8.124 9.026 1.00 83.94 104 GLY A N 1
ATOM 776 C CA . GLY A 1 104 ? -13.874 9.056 7.913 1.00 83.94 104 GLY A CA 1
ATOM 777 C C . GLY A 1 104 ? -15.263 9.087 7.280 1.00 83.94 104 GLY A C 1
ATOM 778 O O . GLY A 1 104 ? -15.758 8.095 6.754 1.00 83.94 104 GLY A O 1
ATOM 779 N N . GLN A 1 105 ? -15.911 10.250 7.325 1.00 85.06 105 GLN A N 1
ATOM 780 C CA . GLN A 1 105 ? -17.120 10.507 6.544 1.00 85.06 105 GLN A CA 1
ATOM 781 C C . GLN A 1 105 ? -16.730 11.427 5.394 1.00 85.06 105 GLN A C 1
ATOM 783 O O . GLN A 1 105 ? -16.306 12.558 5.638 1.00 85.06 105 GLN A O 1
ATOM 788 N N . ALA A 1 106 ? -16.882 10.956 4.153 1.00 71.81 106 ALA A N 1
ATOM 789 C CA . ALA A 1 106 ? -16.524 11.719 2.955 1.00 71.81 106 ALA A CA 1
ATOM 790 C C . ALA A 1 106 ? -17.201 13.104 2.926 1.00 71.81 106 ALA A C 1
ATOM 792 O O . ALA A 1 106 ? -16.557 14.097 2.596 1.00 71.81 106 ALA A O 1
ATOM 793 N N . GLY A 1 107 ? -18.451 13.195 3.398 1.00 70.19 107 GLY A N 1
ATOM 794 C CA . GLY A 1 107 ? -19.167 14.467 3.542 1.00 70.19 107 GLY A CA 1
ATOM 795 C C . GLY A 1 107 ? -18.484 15.454 4.498 1.00 70.19 107 GLY A C 1
ATOM 796 O O . GLY A 1 107 ? -18.356 16.628 4.171 1.00 70.19 107 GLY A O 1
ATOM 797 N N . ARG A 1 108 ? -17.949 14.986 5.637 1.00 69.81 108 ARG A N 1
ATOM 798 C CA . ARG A 1 108 ? -17.235 15.844 6.606 1.00 69.81 108 ARG A CA 1
ATOM 799 C C . ARG A 1 108 ? -15.873 16.304 6.085 1.00 69.81 108 ARG A C 1
ATOM 801 O O . ARG A 1 108 ? -15.450 17.415 6.397 1.00 69.81 108 ARG A O 1
ATOM 808 N N . ALA A 1 109 ? -15.192 15.472 5.297 1.00 73.00 109 ALA A N 1
ATOM 809 C CA . ALA A 1 109 ? -13.944 15.852 4.634 1.00 73.00 109 ALA A CA 1
ATOM 810 C C . ALA A 1 109 ? -14.189 16.935 3.571 1.00 73.00 109 ALA A C 1
ATOM 812 O O . ALA A 1 109 ? -13.471 17.933 3.535 1.00 73.00 109 ALA A O 1
ATOM 813 N N . TRP A 1 110 ? -15.255 16.788 2.776 1.00 71.56 110 TRP A N 1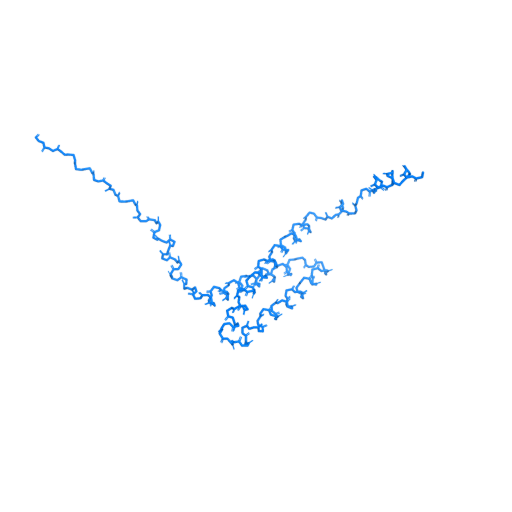
ATOM 814 C CA . TRP A 1 110 ? -15.646 17.773 1.769 1.00 71.56 110 TRP A CA 1
ATOM 815 C C . TRP A 1 110 ? -16.034 19.119 2.387 1.00 71.56 110 TRP A C 1
ATOM 817 O O . TRP A 1 110 ? -15.566 20.157 1.930 1.00 71.56 110 TRP A O 1
ATOM 827 N N . SER A 1 111 ? -16.803 19.124 3.483 1.00 76.12 111 SER A N 1
ATOM 828 C CA . SER A 1 111 ? -17.140 20.365 4.195 1.00 76.12 111 SER A CA 1
ATOM 829 C C . SER A 1 111 ? -15.902 21.110 4.707 1.00 76.12 111 SER A C 1
ATOM 831 O O . SER A 1 111 ? -15.880 22.334 4.688 1.00 76.12 111 SER A O 1
ATOM 833 N N . ARG A 1 112 ? -14.843 20.400 5.120 1.00 73.69 112 ARG A N 1
ATOM 834 C CA . ARG A 1 112 ? -13.583 21.029 5.556 1.00 73.69 112 ARG A CA 1
ATOM 835 C C . ARG A 1 112 ? -12.768 21.609 4.399 1.00 73.69 112 ARG A C 1
ATOM 837 O O . ARG A 1 112 ? -12.122 22.631 4.586 1.00 73.69 112 ARG A O 1
ATOM 844 N N . LEU A 1 113 ? -12.820 20.989 3.221 1.00 79.06 113 LEU A N 1
ATOM 845 C CA . LEU A 1 113 ? -12.191 21.513 2.003 1.00 79.06 113 LEU A CA 1
ATOM 846 C C . LEU A 1 113 ? -12.975 22.698 1.411 1.00 79.06 113 LEU A C 1
ATOM 848 O O . LEU A 1 113 ? -12.368 23.642 0.918 1.00 79.06 113 LEU A O 1
ATOM 852 N N . GLY A 1 114 ? -14.309 22.682 1.506 1.00 70.19 114 GLY A N 1
ATOM 853 C CA . GLY A 1 114 ? -15.185 23.736 0.983 1.00 70.19 114 GLY A CA 1
ATOM 854 C C . GLY A 1 114 ? -15.260 25.008 1.839 1.00 70.19 114 GLY A C 1
ATOM 855 O O . GLY A 1 114 ? -15.474 26.089 1.301 1.00 70.19 114 GLY A O 1
ATOM 856 N N . LEU A 1 115 ? -15.037 24.925 3.157 1.00 59.59 115 LEU A N 1
ATOM 857 C CA . LEU A 1 115 ? -15.073 26.097 4.050 1.00 59.59 115 LEU A CA 1
ATOM 858 C C . LEU A 1 115 ? -13.840 27.013 3.939 1.00 59.59 115 LEU A C 1
ATOM 860 O O . LEU A 1 115 ? -13.870 28.130 4.447 1.00 59.59 115 LEU A O 1
ATOM 864 N N . ALA A 1 116 ? -12.784 26.593 3.237 1.00 55.91 116 ALA A N 1
ATOM 865 C CA . ALA A 1 116 ? -11.629 27.446 2.954 1.00 55.91 116 ALA A CA 1
ATOM 866 C C . ALA A 1 116 ? -11.873 28.456 1.810 1.00 55.91 116 ALA A C 1
ATOM 868 O O . ALA A 1 116 ? -11.060 29.354 1.618 1.00 55.91 116 ALA A O 1
ATOM 869 N N . GLN A 1 117 ? -12.976 28.346 1.055 1.00 58.56 117 GLN A N 1
ATOM 870 C CA . GLN A 1 117 ? -13.262 29.235 -0.084 1.00 58.56 117 GLN A CA 1
ATOM 871 C C . GLN A 1 117 ? -14.177 30.433 0.237 1.00 58.56 117 GLN A C 1
ATOM 873 O O . GLN A 1 117 ? -14.472 31.218 -0.656 1.00 58.56 117 GLN A O 1
ATOM 878 N N . GLY A 1 118 ? -14.626 30.602 1.487 1.00 59.16 118 GLY A N 1
ATOM 879 C CA . GLY A 1 118 ? -15.680 31.568 1.835 1.00 59.16 118 GLY A CA 1
ATOM 880 C C . GLY A 1 118 ? -15.259 32.860 2.546 1.00 59.16 118 GLY A C 1
ATOM 881 O O . GLY A 1 118 ? -16.140 33.639 2.892 1.00 59.16 118 GLY A O 1
ATOM 882 N N . SER A 1 119 ? -13.970 33.118 2.802 1.00 57.38 119 SER A N 1
ATOM 883 C CA . SER A 1 119 ? -13.532 34.320 3.539 1.00 57.38 119 SER A CA 1
ATOM 884 C C . SER A 1 119 ? -13.027 35.450 2.632 1.00 57.38 119 SER A C 1
ATOM 886 O O . SER A 1 119 ? -12.000 36.062 2.912 1.00 57.38 119 SER A O 1
ATOM 888 N N . SER A 1 120 ? -13.731 35.751 1.543 1.00 60.00 120 SER A N 1
ATOM 889 C CA . SER A 1 120 ? -13.664 37.085 0.937 1.00 60.00 120 SER A CA 1
ATOM 890 C C . SER A 1 120 ? -14.889 37.864 1.404 1.00 60.00 120 SER A C 1
ATOM 892 O O . SER A 1 120 ? -15.845 38.047 0.654 1.00 60.00 120 SER A O 1
ATOM 894 N N . SER A 1 121 ? -14.895 38.245 2.683 1.00 64.00 121 SER A N 1
ATOM 895 C CA . SER A 1 121 ? -15.835 39.253 3.169 1.00 64.00 121 SER A CA 1
ATOM 896 C C . SER A 1 121 ? -15.345 40.597 2.624 1.00 64.00 121 SER A C 1
ATOM 898 O O . SER A 1 121 ? -14.226 40.979 2.966 1.00 64.00 121 SER A O 1
ATOM 900 N N . PRO A 1 122 ? -16.094 41.295 1.754 1.00 65.06 122 PRO A N 1
ATOM 901 C CA . PRO A 1 122 ? -15.732 42.647 1.363 1.00 65.06 122 PRO A CA 1
ATOM 902 C C . PRO A 1 122 ? -15.852 43.538 2.603 1.00 65.06 122 PRO A C 1
ATOM 904 O O . PRO A 1 122 ? -16.955 43.823 3.069 1.00 65.06 122 PRO A O 1
ATOM 907 N N . GLU A 1 123 ? -14.709 43.913 3.178 1.00 65.06 123 GLU A N 1
ATOM 908 C CA . GLU A 1 123 ? -14.636 45.026 4.120 1.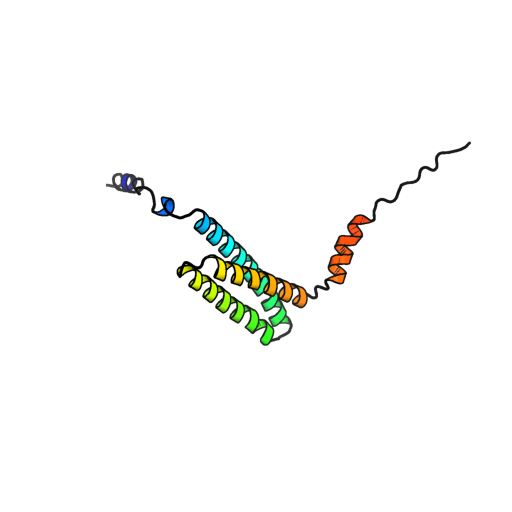00 65.06 123 GLU A CA 1
ATOM 909 C C . GLU A 1 123 ? -15.217 46.272 3.449 1.00 65.06 123 GLU A C 1
ATOM 911 O O . GLU A 1 123 ? -14.958 46.563 2.278 1.00 65.06 123 GLU A O 1
ATOM 916 N N . GLY A 1 124 ? -16.093 46.936 4.196 1.00 65.19 124 GLY A N 1
ATOM 917 C CA . GLY A 1 124 ? -16.979 47.975 3.713 1.00 65.19 124 GLY A CA 1
ATOM 918 C C . GLY A 1 124 ? -16.253 49.190 3.153 1.00 65.19 124 GLY A C 1
ATOM 919 O O . GLY A 1 124 ? -15.305 49.708 3.736 1.00 65.19 124 GLY A O 1
ATOM 920 N N . SER A 1 125 ? -16.786 49.700 2.047 1.00 64.00 125 SER A N 1
ATOM 921 C CA . SER A 1 125 ? -16.610 51.090 1.649 1.00 64.00 125 SER A CA 1
ATOM 922 C C . SER A 1 125 ? -17.814 51.900 2.143 1.00 64.00 125 SER A C 1
ATOM 924 O O . SER A 1 125 ? -18.708 52.238 1.367 1.00 64.00 125 SER A O 1
ATOM 926 N N . GLU A 1 126 ? -17.866 52.196 3.439 1.00 68.75 126 GLU A N 1
ATOM 927 C CA . GLU A 1 126 ? -18.696 53.291 3.951 1.00 68.75 126 GLU A CA 1
ATOM 928 C C . GLU A 1 126 ? -17.818 54.542 4.016 1.00 68.75 126 GLU A C 1
ATOM 930 O O . GLU A 1 126 ? -17.225 54.860 5.042 1.00 68.75 126 GLU A O 1
ATOM 935 N N . HIS A 1 127 ? -17.676 55.224 2.876 1.00 68.75 127 HIS A N 1
ATOM 936 C CA . HIS A 1 127 ? -17.020 56.526 2.816 1.00 68.75 127 HIS A CA 1
ATOM 937 C C . HIS A 1 127 ? -18.079 57.623 2.985 1.00 68.75 127 HIS A C 1
ATOM 939 O O . HIS A 1 127 ? -18.781 57.990 2.048 1.00 68.75 127 HIS A O 1
ATOM 945 N N . GLU A 1 128 ? -18.217 58.053 4.237 1.00 71.88 128 GLU A N 1
ATOM 946 C CA . GLU A 1 128 ? -18.214 59.447 4.694 1.00 71.88 128 GLU A CA 1
ATOM 947 C C . GLU A 1 128 ? -18.890 60.500 3.791 1.00 71.88 128 GLU A C 1
ATOM 949 O O . GLU A 1 128 ? -18.303 61.002 2.833 1.00 71.88 128 GLU A O 1
ATOM 954 N N . THR A 1 129 ? -20.100 60.917 4.176 1.00 72.88 129 THR A N 1
ATOM 955 C CA . THR A 1 129 ? -20.665 62.226 3.811 1.00 72.88 129 THR A CA 1
ATOM 956 C C . THR A 1 129 ? -20.864 63.044 5.081 1.00 72.88 129 THR A C 1
ATOM 958 O O . THR A 1 129 ? -21.698 62.685 5.916 1.00 72.88 129 THR A O 1
ATOM 961 N N . ALA A 1 130 ? -20.099 64.127 5.200 1.00 75.25 130 ALA A N 1
ATOM 962 C CA . ALA A 1 130 ? -20.335 65.240 6.113 1.00 75.25 130 ALA A CA 1
ATOM 963 C C . ALA A 1 130 ? -20.645 66.496 5.292 1.00 75.25 130 ALA A C 1
ATOM 965 O O . ALA A 1 130 ? -20.027 66.650 4.212 1.00 75.25 130 ALA A O 1
#

pLDDT: mean 82.54, std 15.64, range [50.09, 97.94]